Protein AF-S9SGA0-F1 (afdb_monomer_lite)

pLDDT: mean 76.39, std 12.86, range [42.56, 92.31]

Radius of gyration: 12.97 Å; chains: 1; bounding box: 32×25×36 Å

Sequence (95 aa):
MASTIHYQLKQLEGSTALYAYATEAGEKKGLFEVDFVEYERMCQKGQVPSIEDTVYLIRKSEHDSNFYGGIRVFFHLYKHYLQHGAYAQEYGQMA

Foldseek 3Di:
DPWDKKKAFDDDDPQKTKMWIATHPRPAIAIKIARVPVCVVCVVVVNNDDVLVGIHGVDDDPPDPNNVSSSVVVVVQNVVCVVPVDGDGIDDDDD

Organism: NCBI:txid1117108

Structure (mmCIF, N/CA/C/O backbone):
data_AF-S9SGA0-F1
#
_entry.id   AF-S9SGA0-F1
#
loop_
_atom_site.group_PDB
_atom_site.id
_atom_site.type_symbol
_atom_site.label_atom_id
_atom_site.label_alt_id
_atom_site.label_comp_id
_atom_site.label_asym_id
_atom_site.label_entity_id
_atom_site.label_seq_id
_atom_site.pdbx_PDB_ins_code
_atom_site.Cartn_x
_atom_site.Cartn_y
_atom_site.Cartn_z
_atom_site.occupancy
_atom_site.B_iso_or_equiv
_atom_site.auth_seq_id
_atom_site.auth_comp_id
_atom_site.auth_asym_id
_atom_site.auth_atom_id
_atom_site.pdbx_PDB_model_num
ATOM 1 N N . MET A 1 1 ? 4.807 14.413 -17.696 1.00 42.56 1 MET A N 1
ATOM 2 C CA . MET A 1 1 ? 4.357 13.079 -18.150 1.00 42.56 1 MET A CA 1
ATOM 3 C C . MET A 1 1 ? 3.914 12.301 -16.924 1.00 42.56 1 MET A C 1
ATOM 5 O O . MET A 1 1 ? 4.639 12.313 -15.939 1.00 42.56 1 MET A O 1
ATOM 9 N N . ALA A 1 2 ? 2.713 11.721 -16.923 1.00 51.34 2 ALA A N 1
ATOM 10 C CA . ALA A 1 2 ? 2.261 10.895 -15.807 1.00 51.34 2 ALA A CA 1
ATOM 11 C C . ALA A 1 2 ? 3.016 9.562 -15.867 1.00 51.34 2 ALA A C 1
ATOM 13 O O . ALA A 1 2 ? 2.767 8.777 -16.776 1.00 51.34 2 ALA A O 1
ATOM 14 N N . SER A 1 3 ? 3.973 9.321 -14.965 1.00 59.19 3 SER A N 1
ATOM 15 C CA . SER A 1 3 ? 4.647 8.019 -14.939 1.00 59.19 3 SER A CA 1
ATOM 16 C C . SER A 1 3 ? 3.615 6.938 -14.631 1.00 59.19 3 SER A C 1
ATOM 18 O O . SER A 1 3 ? 2.922 7.033 -13.613 1.00 59.19 3 SER A O 1
ATOM 20 N N . THR A 1 4 ? 3.519 5.933 -15.495 1.00 75.50 4 THR A N 1
ATOM 21 C CA . THR A 1 4 ? 2.686 4.755 -15.263 1.00 75.50 4 THR A CA 1
ATOM 22 C C . THR A 1 4 ? 3.270 3.970 -14.093 1.00 75.50 4 THR A C 1
ATOM 24 O O . THR A 1 4 ? 4.455 3.624 -14.095 1.00 75.50 4 THR A O 1
ATOM 27 N N . ILE A 1 5 ? 2.452 3.758 -13.064 1.00 78.31 5 ILE A N 1
ATOM 28 C CA . ILE A 1 5 ? 2.781 2.909 -11.919 1.00 78.31 5 ILE A CA 1
ATOM 29 C C . ILE A 1 5 ? 2.213 1.514 -12.169 1.00 78.31 5 ILE A C 1
ATOM 31 O O . ILE A 1 5 ? 1.115 1.386 -12.707 1.00 78.31 5 ILE A O 1
ATOM 35 N N . HIS A 1 6 ? 2.956 0.492 -11.767 1.00 85.38 6 HIS A N 1
ATOM 36 C CA . HIS A 1 6 ? 2.532 -0.901 -11.821 1.00 85.38 6 HIS A CA 1
ATOM 37 C C . HIS A 1 6 ? 2.761 -1.540 -10.461 1.00 85.38 6 HIS A C 1
ATOM 39 O O . HIS A 1 6 ? 3.784 -1.263 -9.830 1.00 85.38 6 HIS A O 1
ATOM 45 N N . TYR A 1 7 ? 1.851 -2.397 -10.014 1.00 87.56 7 TYR A N 1
ATOM 46 C CA . TYR A 1 7 ? 2.054 -3.158 -8.787 1.00 87.56 7 TYR A CA 1
ATOM 47 C C . TYR A 1 7 ? 1.300 -4.480 -8.785 1.00 87.56 7 TYR A C 1
ATOM 49 O O . TYR A 1 7 ? 0.306 -4.647 -9.489 1.00 87.56 7 TYR A O 1
ATOM 57 N N . GLN A 1 8 ? 1.764 -5.392 -7.937 1.00 90.12 8 GLN A N 1
ATOM 58 C CA . GLN A 1 8 ? 1.130 -6.672 -7.672 1.00 90.12 8 GLN A CA 1
ATOM 59 C C . GLN A 1 8 ? 1.309 -7.041 -6.199 1.00 90.12 8 GLN A C 1
ATOM 61 O O . GLN A 1 8 ? 2.431 -7.015 -5.682 1.00 90.12 8 GLN A O 1
ATOM 66 N N . LEU A 1 9 ? 0.215 -7.420 -5.543 1.00 91.75 9 LEU A N 1
ATOM 67 C CA . LEU A 1 9 ? 0.232 -8.031 -4.222 1.00 91.75 9 LEU A CA 1
ATOM 68 C C . LEU A 1 9 ? 0.925 -9.394 -4.320 1.00 91.75 9 LEU A C 1
ATOM 70 O O . LEU A 1 9 ? 0.520 -10.261 -5.093 1.00 91.75 9 LEU A O 1
ATOM 74 N N . LYS A 1 10 ? 2.001 -9.576 -3.558 1.00 92.06 10 LYS A N 1
ATOM 75 C CA . LYS A 1 10 ? 2.760 -10.832 -3.509 1.00 92.06 10 LYS A CA 1
ATOM 76 C C . LYS A 1 10 ? 2.338 -11.700 -2.339 1.00 92.06 10 LYS A C 1
ATOM 78 O O . LYS A 1 10 ? 2.286 -12.917 -2.481 1.00 92.06 10 LYS A O 1
ATOM 83 N N . GLN A 1 11 ? 2.052 -11.075 -1.202 1.00 92.31 11 GLN A N 1
ATOM 84 C CA . GLN A 1 11 ? 1.769 -11.779 0.039 1.00 92.31 11 GLN A CA 1
ATOM 85 C C . GLN A 1 11 ? 0.893 -10.916 0.945 1.00 92.31 11 GLN A C 1
ATOM 87 O O . GLN A 1 11 ? 1.045 -9.695 0.975 1.00 92.31 11 GLN A O 1
ATOM 92 N N . LEU A 1 12 ? -0.020 -11.561 1.669 1.00 92.00 12 LEU A N 1
ATOM 93 C CA . LEU A 1 12 ? -0.856 -10.949 2.697 1.00 92.00 12 LEU A CA 1
ATOM 94 C C . LEU A 1 12 ? -0.773 -11.822 3.952 1.00 92.00 12 LEU A C 1
ATOM 96 O O . LEU A 1 12 ? -1.239 -12.961 3.943 1.00 92.00 12 LEU A O 1
ATOM 100 N N . GLU A 1 13 ? -0.173 -11.291 5.014 1.00 89.69 13 GLU A N 1
ATOM 101 C CA . GLU A 1 13 ? -0.033 -11.956 6.310 1.00 89.69 13 GLU A CA 1
ATOM 102 C C . GLU A 1 13 ? -0.770 -11.159 7.380 1.00 89.69 13 GLU A C 1
ATOM 104 O O . GLU A 1 13 ? -0.301 -10.126 7.857 1.00 89.69 13 GLU A O 1
ATOM 109 N N . GLY A 1 14 ? -1.961 -11.629 7.755 1.00 88.75 14 GLY A N 1
ATOM 110 C CA . GLY A 1 14 ? -2.822 -10.884 8.670 1.00 88.75 14 GLY A CA 1
ATOM 111 C C . GLY A 1 14 ? -3.206 -9.530 8.072 1.00 88.75 14 GLY A C 1
ATOM 112 O O . GLY A 1 14 ? -3.921 -9.480 7.073 1.00 88.75 14 GLY A O 1
ATOM 113 N N . SER A 1 15 ? -2.744 -8.446 8.695 1.00 85.69 15 SER A N 1
ATOM 114 C CA . SER A 1 15 ? -2.958 -7.073 8.230 1.00 85.69 15 SER A CA 1
ATOM 115 C C . SER A 1 15 ? -1.827 -6.531 7.355 1.00 85.69 15 SER A C 1
ATOM 117 O O . SER A 1 15 ? -2.015 -5.479 6.753 1.00 85.69 15 SER A O 1
ATOM 119 N N . THR A 1 16 ? -0.703 -7.236 7.216 1.00 88.12 16 THR A N 1
ATOM 120 C CA . THR A 1 16 ? 0.461 -6.766 6.451 1.00 88.12 16 THR A CA 1
ATOM 121 C C . THR A 1 16 ? 0.423 -7.273 5.016 1.00 88.12 16 THR A C 1
ATOM 123 O O . THR A 1 16 ? 0.306 -8.474 4.772 1.00 88.12 16 THR A O 1
ATOM 126 N N . ALA A 1 17 ? 0.573 -6.367 4.053 1.00 89.56 17 ALA A N 1
ATOM 127 C CA . ALA A 1 17 ? 0.588 -6.667 2.629 1.00 89.56 17 ALA A CA 1
ATOM 128 C C . ALA A 1 17 ? 1.940 -6.309 1.996 1.00 89.56 17 ALA A C 1
ATOM 130 O O . ALA A 1 17 ? 2.383 -5.162 2.061 1.00 89.56 17 ALA A O 1
ATOM 131 N N . LEU A 1 18 ? 2.561 -7.285 1.332 1.00 89.56 18 LEU A N 1
ATOM 132 C CA . LEU A 1 18 ? 3.795 -7.127 0.566 1.00 89.56 18 LEU A CA 1
ATOM 133 C C . LEU A 1 18 ? 3.469 -6.938 -0.916 1.00 89.56 18 LEU A C 1
ATOM 135 O O . LEU A 1 18 ? 2.875 -7.812 -1.553 1.00 89.56 18 LEU A O 1
ATOM 139 N N . TYR A 1 19 ? 3.932 -5.835 -1.488 1.00 88.19 19 TYR A N 1
ATOM 140 C CA . TYR A 1 19 ? 3.746 -5.496 -2.891 1.00 88.19 19 TYR A CA 1
ATOM 141 C C . TYR A 1 19 ? 5.066 -5.479 -3.641 1.00 88.19 19 TYR A C 1
ATOM 143 O O . TYR A 1 19 ? 6.052 -4.902 -3.184 1.00 88.19 19 TYR A O 1
ATOM 151 N N . ALA A 1 20 ? 5.050 -6.032 -4.851 1.00 87.81 20 ALA A N 1
ATOM 152 C CA . ALA A 1 20 ? 6.024 -5.677 -5.868 1.00 87.81 20 ALA A CA 1
ATOM 153 C C . ALA A 1 20 ? 5.498 -4.501 -6.678 1.00 87.81 20 ALA A C 1
ATOM 155 O O . ALA A 1 20 ? 4.313 -4.459 -7.003 1.00 87.81 20 ALA A O 1
ATOM 156 N N . TYR A 1 21 ? 6.375 -3.573 -7.039 1.00 84.69 21 TYR A N 1
ATOM 157 C CA . TYR A 1 21 ? 6.014 -2.452 -7.894 1.00 84.69 21 TYR A CA 1
ATOM 158 C C . TYR A 1 21 ? 7.063 -2.175 -8.951 1.00 84.69 21 TYR A C 1
ATOM 160 O O . TYR A 1 21 ? 8.231 -2.542 -8.806 1.00 84.69 21 TYR A O 1
ATOM 168 N N . ALA A 1 22 ? 6.617 -1.494 -10.002 1.00 82.56 22 ALA A N 1
ATOM 169 C CA . ALA A 1 22 ? 7.485 -0.880 -10.978 1.00 82.56 22 ALA A CA 1
ATOM 170 C C . ALA A 1 22 ? 7.002 0.522 -11.370 1.00 82.56 22 ALA A C 1
ATOM 172 O O . ALA A 1 22 ? 5.798 0.775 -11.448 1.00 82.56 22 ALA A O 1
ATOM 173 N N . THR A 1 23 ? 7.933 1.433 -11.649 1.00 74.38 23 THR A N 1
ATOM 174 C CA . THR A 1 23 ? 7.621 2.758 -12.209 1.00 74.38 23 THR A CA 1
ATOM 175 C C . THR A 1 23 ? 8.407 2.989 -13.489 1.00 74.38 23 THR A C 1
ATOM 177 O O . THR A 1 23 ? 9.583 2.646 -13.519 1.00 74.38 23 THR A O 1
ATOM 180 N N . GLU A 1 24 ? 7.761 3.595 -14.495 1.00 68.38 24 GLU A N 1
ATOM 181 C CA . GLU A 1 24 ? 8.346 3.939 -15.809 1.00 68.38 24 GLU A CA 1
ATOM 182 C C . GLU A 1 24 ? 8.831 2.709 -16.582 1.00 68.38 24 GLU A C 1
ATOM 184 O O . GLU A 1 24 ? 9.929 2.232 -16.356 1.00 68.38 24 GLU A O 1
ATOM 189 N N . ALA A 1 25 ? 7.991 2.162 -17.471 1.00 62.28 25 ALA A N 1
ATOM 190 C CA . ALA A 1 25 ? 8.335 1.077 -18.408 1.00 62.28 25 ALA A CA 1
ATOM 191 C C . ALA A 1 25 ? 9.128 -0.123 -17.821 1.00 62.28 25 ALA A C 1
ATOM 193 O O . ALA A 1 25 ? 9.797 -0.841 -18.557 1.00 62.28 25 ALA A O 1
ATOM 194 N N . GLY A 1 26 ? 9.050 -0.363 -16.505 1.00 58.28 26 GLY A N 1
ATOM 195 C CA . GLY A 1 26 ? 9.798 -1.415 -15.811 1.00 58.28 26 GLY A CA 1
ATOM 196 C C . GLY A 1 26 ? 11.221 -1.051 -15.360 1.00 58.28 26 GLY A C 1
ATOM 197 O O . GLY A 1 26 ? 11.904 -1.935 -14.848 1.00 58.28 26 GLY A O 1
ATOM 198 N N . GLU A 1 27 ? 11.670 0.198 -15.512 1.00 60.84 27 GLU A N 1
ATOM 199 C CA . GLU A 1 27 ? 13.043 0.636 -15.205 1.00 60.84 27 GLU A CA 1
ATOM 200 C C . GLU A 1 27 ? 13.367 0.619 -13.708 1.00 60.84 27 GLU A C 1
ATOM 202 O O . GLU A 1 27 ? 14.483 0.292 -13.309 1.00 60.84 27 GLU A O 1
ATOM 207 N N . LYS A 1 28 ? 12.386 0.934 -12.863 1.00 67.25 28 LYS A N 1
ATOM 208 C CA . LYS A 1 28 ? 12.529 0.902 -11.404 1.00 67.25 28 LYS A CA 1
ATOM 209 C C . LYS A 1 28 ? 11.624 -0.174 -10.858 1.00 67.25 28 LYS A C 1
ATOM 211 O O . LYS A 1 28 ? 10.424 -0.108 -11.108 1.00 67.25 28 LYS A O 1
ATOM 216 N N . LYS A 1 29 ? 12.182 -1.152 -10.145 1.00 76.38 29 LYS A N 1
ATOM 217 C CA . LYS A 1 29 ? 11.448 -2.271 -9.542 1.00 76.38 29 LYS A CA 1
ATOM 218 C C . LYS A 1 29 ? 11.812 -2.372 -8.068 1.00 76.38 29 LYS A C 1
ATOM 220 O O . LYS A 1 29 ? 12.981 -2.264 -7.709 1.00 76.38 29 LYS A O 1
ATOM 225 N N . GLY A 1 30 ? 10.820 -2.613 -7.224 1.00 78.94 30 GLY A N 1
ATOM 226 C CA . GLY A 1 30 ? 11.043 -2.740 -5.792 1.00 78.94 30 GLY A CA 1
ATOM 227 C C . GLY A 1 30 ? 9.972 -3.562 -5.102 1.00 78.94 30 GLY A C 1
ATOM 228 O O . GLY A 1 30 ? 8.966 -3.948 -5.701 1.00 78.94 30 GLY A O 1
ATOM 229 N N . LEU A 1 31 ? 10.216 -3.816 -3.821 1.00 82.69 31 LEU A N 1
ATOM 230 C CA . LEU A 1 31 ? 9.256 -4.410 -2.905 1.00 82.69 31 LEU A CA 1
ATOM 231 C C . LEU A 1 31 ? 8.972 -3.421 -1.774 1.00 82.69 31 LEU A C 1
ATOM 233 O O . LEU A 1 31 ? 9.884 -2.727 -1.315 1.00 82.69 31 LEU A O 1
ATOM 237 N N . PHE A 1 32 ? 7.725 -3.359 -1.326 1.00 80.19 32 PHE A N 1
ATOM 238 C CA . PHE A 1 32 ? 7.348 -2.586 -0.148 1.00 80.19 32 PHE A CA 1
ATOM 239 C C . PHE A 1 32 ? 6.224 -3.267 0.616 1.00 80.19 32 PHE A C 1
ATOM 241 O O . PHE A 1 32 ? 5.377 -3.934 0.022 1.00 80.19 32 PHE A O 1
ATOM 248 N N . GLU A 1 33 ? 6.232 -3.079 1.927 1.00 84.62 33 GLU A N 1
ATOM 249 C CA . GLU A 1 33 ? 5.226 -3.601 2.839 1.00 84.62 33 GLU A CA 1
ATOM 250 C C . GLU A 1 33 ? 4.386 -2.461 3.404 1.00 84.62 33 GLU A C 1
ATOM 252 O O . GLU A 1 33 ? 4.883 -1.360 3.671 1.00 84.62 33 GLU A O 1
ATOM 257 N N . VAL A 1 34 ? 3.096 -2.732 3.569 1.00 84.62 34 VAL A N 1
ATOM 258 C CA . VAL A 1 34 ? 2.125 -1.800 4.143 1.00 84.62 34 VAL A CA 1
ATOM 259 C C . VAL A 1 34 ? 1.177 -2.526 5.078 1.00 84.62 34 VAL A C 1
ATOM 261 O O . VAL A 1 34 ? 0.786 -3.661 4.814 1.00 84.62 34 VAL A O 1
ATOM 264 N N . ASP A 1 35 ? 0.756 -1.832 6.128 1.00 87.06 35 ASP A N 1
ATOM 265 C CA . ASP A 1 35 ? -0.349 -2.244 6.987 1.00 87.06 35 ASP A CA 1
ATOM 266 C C . ASP A 1 35 ? -1.334 -1.073 7.109 1.00 87.06 35 ASP A C 1
ATOM 268 O O . ASP A 1 35 ? -1.131 -0.127 7.875 1.00 87.06 35 ASP A O 1
ATOM 272 N N . PHE A 1 36 ? -2.397 -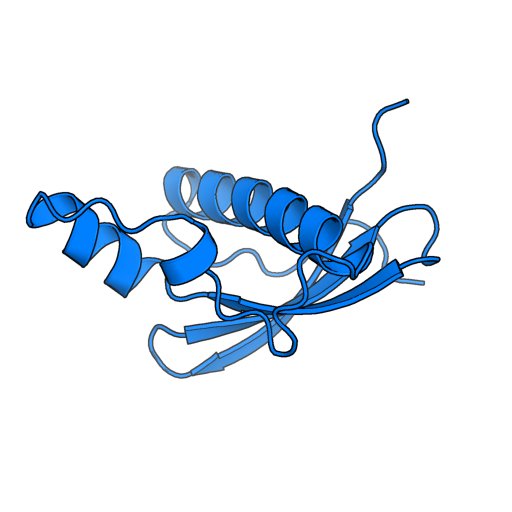1.107 6.300 1.00 85.88 36 PHE A N 1
ATOM 273 C CA . PHE A 1 36 ? -3.428 -0.070 6.325 1.00 85.88 36 PHE A CA 1
ATOM 274 C C . PHE A 1 36 ? -4.317 -0.159 7.565 1.00 85.88 36 PHE A C 1
ATOM 276 O O . PHE A 1 36 ? -4.839 0.864 8.000 1.00 85.88 36 PHE A O 1
ATOM 283 N N . VAL A 1 37 ? -4.454 -1.342 8.170 1.00 86.50 37 VAL A N 1
ATOM 284 C CA . VAL A 1 37 ? -5.260 -1.529 9.383 1.00 86.50 37 VAL A CA 1
ATOM 285 C C . VAL A 1 37 ? -4.585 -0.840 10.565 1.00 86.50 37 VAL A C 1
ATOM 287 O O . VAL A 1 37 ? -5.235 -0.113 11.322 1.00 86.50 37 VAL A O 1
ATOM 290 N N . GLU A 1 38 ? -3.276 -1.036 10.724 1.00 83.50 38 GLU A N 1
ATOM 291 C CA . GLU A 1 38 ? -2.506 -0.349 11.756 1.00 83.50 38 GLU A CA 1
ATOM 292 C C . GLU A 1 38 ? -2.426 1.155 11.472 1.00 83.50 38 GLU A C 1
ATOM 294 O O . GLU A 1 38 ? -2.612 1.949 12.393 1.00 83.50 38 GLU A O 1
ATOM 299 N N . TYR A 1 39 ? -2.270 1.568 10.207 1.00 80.06 39 TYR A N 1
ATOM 300 C CA . TYR A 1 39 ? -2.308 2.988 9.839 1.00 80.06 39 TYR A CA 1
ATOM 301 C C . TYR A 1 39 ? -3.615 3.671 10.263 1.00 80.06 39 TYR A C 1
ATOM 303 O O . TYR A 1 39 ? -3.588 4.697 10.944 1.00 80.06 39 TYR A O 1
ATOM 311 N N . GLU A 1 40 ? -4.769 3.085 9.930 1.00 81.75 40 GLU A N 1
ATOM 312 C CA . GLU A 1 40 ? -6.074 3.617 10.335 1.00 81.75 40 GLU A CA 1
ATOM 313 C C . GLU A 1 40 ? -6.218 3.664 11.858 1.00 81.75 40 GLU A C 1
ATOM 315 O O . GLU A 1 40 ? -6.702 4.657 12.409 1.00 81.75 40 GLU A O 1
ATOM 320 N N . ARG A 1 41 ? -5.748 2.625 12.559 1.00 84.31 41 ARG A N 1
ATOM 321 C CA . ARG A 1 41 ? -5.744 2.580 14.025 1.00 84.31 41 ARG A CA 1
ATOM 322 C C . ARG A 1 41 ? -4.902 3.708 14.624 1.00 84.31 41 ARG A C 1
ATOM 324 O O . ARG A 1 41 ? -5.317 4.301 15.621 1.00 84.31 41 ARG A O 1
ATOM 331 N N . MET A 1 42 ? -3.736 4.009 14.057 1.00 80.94 42 MET A N 1
ATOM 332 C CA . MET A 1 42 ? -2.888 5.118 14.505 1.00 80.94 42 MET A CA 1
ATOM 333 C C . MET A 1 42 ? -3.570 6.468 14.249 1.00 80.94 42 MET A C 1
ATOM 335 O O . MET A 1 42 ? -3.685 7.279 15.173 1.00 80.94 42 MET A O 1
ATOM 339 N N . CYS A 1 43 ? -4.136 6.670 13.053 1.00 81.12 43 CYS A N 1
ATOM 340 C CA . CYS A 1 43 ? -4.895 7.878 12.722 1.00 81.12 43 CYS A CA 1
ATOM 341 C C . CYS A 1 43 ? -6.070 8.111 13.687 1.00 81.12 43 CYS A C 1
ATOM 343 O O . CYS A 1 43 ? -6.256 9.230 14.167 1.00 81.12 43 CYS A O 1
ATOM 345 N N . GLN A 1 44 ? -6.823 7.064 14.039 1.00 84.19 44 GLN A N 1
ATOM 346 C CA . GLN A 1 44 ? -7.921 7.139 15.015 1.00 84.19 44 GLN A CA 1
ATOM 347 C C . GLN A 1 44 ? -7.451 7.536 16.423 1.00 84.19 44 GLN A C 1
ATOM 349 O O . GLN A 1 44 ? -8.199 8.162 17.171 1.00 84.19 44 GLN A O 1
ATOM 354 N N . LYS A 1 45 ? -6.205 7.211 16.787 1.00 84.25 45 LYS A N 1
ATOM 355 C CA . LYS A 1 45 ? -5.579 7.605 18.060 1.00 84.25 45 LYS A CA 1
ATOM 356 C C . LYS A 1 45 ? -5.001 9.027 18.037 1.00 84.25 45 LYS A C 1
ATOM 358 O O . LYS A 1 45 ? -4.376 9.436 19.012 1.00 84.25 45 LYS A O 1
ATOM 363 N N . GLY A 1 46 ? -5.164 9.773 16.939 1.00 78.12 46 GLY A N 1
ATOM 364 C CA . GLY A 1 46 ? -4.561 11.098 16.751 1.00 78.12 46 GLY A CA 1
ATOM 365 C C . GLY A 1 46 ? -3.046 11.059 16.520 1.00 78.12 46 GLY A C 1
ATOM 366 O O . GLY A 1 46 ? -2.398 12.102 16.486 1.00 78.12 46 GLY A O 1
ATOM 367 N N . GLN A 1 47 ? -2.478 9.866 16.348 1.00 74.19 47 GLN A N 1
ATOM 368 C CA . GLN A 1 47 ? -1.089 9.657 15.972 1.00 74.19 47 GLN A CA 1
ATOM 369 C C . GLN A 1 47 ? -1.089 9.535 14.456 1.00 74.19 47 GLN A C 1
ATOM 371 O O . GLN A 1 47 ? -1.311 8.452 13.946 1.00 74.19 47 GLN A O 1
ATOM 376 N N . VAL A 1 48 ? -0.951 10.635 13.717 1.00 67.50 48 VAL A N 1
ATOM 377 C CA . VAL A 1 48 ? -0.817 10.562 12.255 1.00 67.50 48 VAL A CA 1
ATOM 378 C C . VAL A 1 48 ? 0.641 10.192 11.969 1.00 67.50 48 VAL A C 1
ATOM 380 O O . VAL A 1 48 ? 1.485 11.089 12.050 1.00 67.50 48 VAL A O 1
ATOM 383 N N . PRO A 1 49 ? 0.988 8.908 11.724 1.00 66.94 49 PRO A N 1
ATOM 384 C CA . PRO A 1 49 ? 2.368 8.566 11.425 1.00 66.94 49 PRO A CA 1
ATOM 385 C C . PRO A 1 49 ? 2.778 9.261 10.131 1.00 66.94 49 PRO A C 1
ATOM 387 O O . PRO A 1 49 ? 1.954 9.485 9.233 1.00 66.94 49 PRO A O 1
ATOM 390 N N . SER A 1 50 ? 4.063 9.596 10.022 1.00 69.69 50 SER A N 1
ATOM 391 C CA . SER A 1 50 ? 4.578 9.999 8.724 1.00 69.69 50 SER A CA 1
ATOM 392 C C . SER A 1 50 ? 4.388 8.833 7.746 1.00 69.69 50 SER A C 1
ATOM 394 O O . SER A 1 50 ? 4.370 7.657 8.125 1.00 69.69 50 SER A O 1
ATOM 396 N N . ILE A 1 51 ? 4.217 9.135 6.461 1.00 64.44 51 ILE A N 1
ATOM 397 C CA . ILE A 1 51 ? 4.100 8.089 5.433 1.00 64.44 51 ILE A CA 1
ATOM 398 C C . ILE A 1 51 ? 5.352 7.202 5.446 1.00 64.44 51 ILE A C 1
ATOM 400 O O . ILE A 1 51 ? 5.263 5.999 5.237 1.00 64.44 51 ILE A O 1
ATOM 404 N N . GLU A 1 52 ? 6.505 7.773 5.784 1.00 60.41 52 GLU A N 1
ATOM 405 C CA . GLU A 1 52 ? 7.777 7.067 5.923 1.00 60.41 52 GLU A CA 1
ATOM 406 C C . GLU A 1 52 ? 7.790 6.087 7.103 1.00 60.41 52 GLU A C 1
ATOM 408 O O . GLU A 1 52 ? 8.479 5.069 7.039 1.00 60.41 52 GLU A O 1
ATOM 413 N N . ASP A 1 53 ? 7.005 6.349 8.149 1.00 59.81 53 ASP A N 1
ATOM 414 C CA . ASP A 1 53 ? 6.790 5.434 9.277 1.00 59.81 53 ASP A CA 1
ATOM 415 C C . ASP A 1 53 ? 5.733 4.366 8.970 1.00 59.81 53 ASP A C 1
ATOM 417 O O . ASP A 1 53 ? 5.738 3.298 9.572 1.00 59.81 53 ASP A O 1
ATOM 421 N N . THR A 1 54 ? 4.844 4.646 8.015 1.00 59.34 54 THR A N 1
ATOM 422 C CA . THR A 1 54 ? 3.726 3.769 7.633 1.00 59.34 54 THR A CA 1
ATOM 423 C C . THR A 1 54 ? 4.113 2.764 6.550 1.00 59.34 54 THR A C 1
ATOM 425 O O . THR A 1 54 ? 3.602 1.646 6.499 1.00 59.34 54 THR A O 1
ATOM 428 N N . VAL A 1 55 ? 5.008 3.168 5.649 1.00 60.72 55 VAL A N 1
ATOM 429 C CA . VAL A 1 55 ? 5.497 2.329 4.559 1.00 60.72 55 VAL A CA 1
ATOM 430 C C . VAL A 1 55 ? 6.802 1.674 4.991 1.00 60.72 55 VAL A C 1
ATOM 432 O O . VAL A 1 55 ? 7.861 2.308 5.048 1.00 60.72 55 VAL A O 1
ATOM 435 N N . TYR A 1 56 ? 6.750 0.369 5.246 1.00 59.69 56 TYR A N 1
ATOM 436 C CA . TYR A 1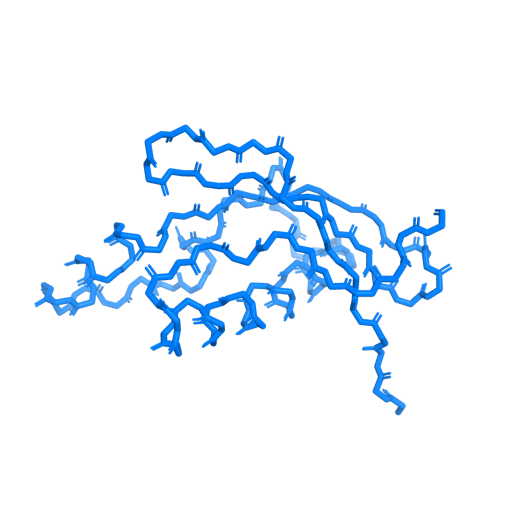 56 ? 7.943 -0.440 5.460 1.00 59.69 56 TYR A CA 1
ATOM 437 C C . TYR A 1 56 ? 8.554 -0.780 4.097 1.00 59.69 56 TYR A C 1
ATOM 439 O O . TYR A 1 56 ? 8.345 -1.839 3.509 1.00 59.69 56 TYR A O 1
ATOM 447 N N . LEU A 1 57 ? 9.312 0.166 3.540 1.00 54.53 57 LEU A N 1
ATOM 448 C CA . LEU A 1 57 ? 10.156 -0.113 2.382 1.00 54.53 57 LEU A CA 1
ATOM 449 C C . LEU A 1 57 ? 11.296 -1.036 2.826 1.00 54.53 57 LEU A C 1
ATOM 451 O O . LEU A 1 57 ? 12.121 -0.646 3.651 1.00 54.53 57 LEU A O 1
ATOM 455 N N . ILE A 1 58 ? 11.377 -2.230 2.226 1.00 54.03 58 ILE A N 1
ATOM 456 C CA . ILE A 1 58 ? 12.437 -3.234 2.463 1.00 54.03 58 ILE A CA 1
ATOM 457 C C . ILE A 1 58 ? 13.848 -2.636 2.261 1.00 54.03 58 ILE A C 1
ATOM 459 O O . ILE A 1 58 ? 14.830 -3.138 2.810 1.00 54.03 58 ILE A O 1
ATOM 463 N N . ARG A 1 59 ? 13.963 -1.510 1.539 1.00 49.62 59 ARG A N 1
ATOM 464 C CA . ARG A 1 59 ? 15.121 -0.604 1.575 1.00 49.62 59 ARG A CA 1
ATOM 465 C C . ARG A 1 59 ? 14.671 0.859 1.672 1.00 49.62 59 ARG A C 1
ATOM 467 O O . ARG A 1 59 ? 14.246 1.445 0.680 1.00 49.62 59 ARG A O 1
ATOM 474 N N . LYS A 1 60 ? 14.797 1.458 2.861 1.00 51.25 60 LYS A N 1
ATOM 475 C CA . LYS A 1 60 ? 14.660 2.907 3.084 1.00 51.25 60 LYS A CA 1
ATOM 476 C C . LYS A 1 60 ? 15.987 3.592 2.757 1.00 51.25 60 LYS A C 1
ATOM 478 O O . LYS A 1 60 ? 16.876 3.668 3.597 1.00 51.25 60 LYS A O 1
ATOM 483 N N . SER A 1 61 ? 16.149 4.058 1.527 1.00 50.62 61 SER A N 1
ATOM 484 C CA . SER A 1 61 ? 17.175 5.053 1.220 1.00 50.62 61 SER A CA 1
ATOM 485 C C . SER A 1 61 ? 16.511 6.188 0.463 1.00 50.62 61 SER A C 1
ATOM 487 O O . SER A 1 61 ? 16.004 5.978 -0.633 1.00 50.62 61 SER A O 1
ATOM 489 N N . GLU A 1 62 ? 16.513 7.386 1.042 1.00 54.50 62 GLU A N 1
ATOM 490 C CA . GLU A 1 62 ? 15.986 8.607 0.410 1.00 54.50 62 GLU A CA 1
ATOM 491 C C . GLU A 1 62 ? 16.765 8.979 -0.865 1.00 54.50 62 GLU A C 1
ATOM 493 O O . GLU A 1 62 ? 16.273 9.706 -1.725 1.00 54.50 62 GLU A O 1
ATOM 498 N N . HIS A 1 63 ? 17.981 8.442 -1.010 1.00 57.72 63 HIS A N 1
ATOM 499 C CA . HIS A 1 63 ? 18.806 8.563 -2.209 1.00 57.72 63 HIS A CA 1
ATOM 500 C C . HIS A 1 63 ? 18.481 7.507 -3.275 1.00 57.72 63 HIS A C 1
ATOM 502 O O . HIS A 1 63 ? 18.998 7.589 -4.390 1.00 57.72 63 HIS A O 1
ATOM 508 N N . ASP A 1 64 ? 17.640 6.516 -2.963 1.00 64.06 64 ASP A N 1
ATOM 509 C CA . ASP A 1 64 ? 17.196 5.525 -3.931 1.00 64.06 64 ASP A CA 1
ATOM 510 C C . ASP A 1 64 ? 15.995 6.072 -4.704 1.00 64.06 64 ASP A C 1
ATOM 512 O O . ASP A 1 64 ? 14.919 6.320 -4.167 1.00 64.06 64 ASP A O 1
ATOM 516 N N . SER A 1 65 ? 16.159 6.224 -6.013 1.00 63.25 65 SER A N 1
ATOM 517 C CA . SER A 1 65 ? 15.075 6.613 -6.915 1.00 63.25 65 SER A CA 1
ATOM 518 C C . SER A 1 65 ? 13.845 5.684 -6.859 1.00 63.25 65 SER A C 1
ATOM 520 O O . SER A 1 65 ? 12.755 6.099 -7.262 1.00 63.25 65 SER A O 1
ATOM 522 N N . ASN A 1 66 ? 13.995 4.464 -6.330 1.00 65.00 66 ASN A N 1
ATOM 523 C CA . ASN A 1 66 ? 12.905 3.539 -6.035 1.00 65.00 66 ASN A CA 1
ATOM 524 C C . ASN A 1 66 ? 12.026 4.023 -4.866 1.00 65.00 66 ASN A C 1
ATOM 526 O O . ASN A 1 66 ? 10.817 3.817 -4.906 1.00 65.00 66 ASN A O 1
ATOM 530 N N . PHE A 1 67 ? 12.574 4.738 -3.876 1.00 68.12 67 PHE A N 1
ATOM 531 C CA . PHE A 1 67 ? 11.838 5.253 -2.710 1.00 68.12 67 PHE A CA 1
ATOM 532 C C . PHE A 1 67 ? 10.622 6.096 -3.118 1.00 68.12 67 PHE A C 1
ATOM 534 O O . PHE A 1 67 ? 9.487 5.802 -2.739 1.00 68.12 67 PHE A O 1
ATOM 541 N N . TYR A 1 68 ? 10.831 7.080 -3.997 1.00 72.56 68 TYR A N 1
ATOM 542 C CA . TYR A 1 68 ? 9.747 7.909 -4.530 1.00 72.56 68 TYR A CA 1
ATOM 543 C C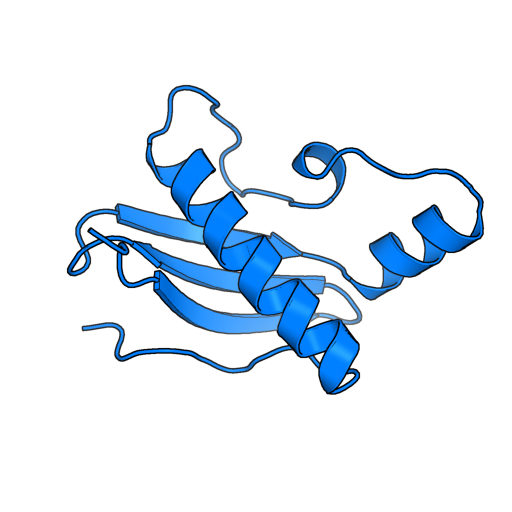 . TYR A 1 68 ? 8.763 7.119 -5.405 1.00 72.56 68 TYR A C 1
ATOM 545 O O . TYR A 1 68 ? 7.578 7.455 -5.463 1.00 72.56 68 TYR A O 1
ATOM 553 N N . GLY A 1 69 ? 9.226 6.056 -6.069 1.00 74.06 69 GLY A N 1
ATOM 554 C CA . GLY A 1 69 ? 8.359 5.127 -6.791 1.00 74.06 69 GLY A CA 1
ATOM 555 C C . GLY A 1 69 ? 7.417 4.376 -5.847 1.00 74.06 69 GLY A C 1
ATOM 556 O O . GLY A 1 69 ? 6.208 4.359 -6.080 1.00 74.06 69 GLY A O 1
ATOM 557 N N . GLY A 1 70 ? 7.948 3.849 -4.742 1.00 75.62 70 GLY A N 1
ATOM 558 C CA . GLY A 1 70 ? 7.178 3.168 -3.701 1.00 75.62 70 GLY A CA 1
ATOM 559 C C . GLY A 1 70 ? 6.130 4.075 -3.051 1.00 75.62 70 GLY A C 1
ATOM 560 O O . GLY A 1 70 ? 4.973 3.679 -2.932 1.00 75.62 70 GLY A O 1
ATOM 561 N N . ILE A 1 71 ? 6.482 5.327 -2.734 1.00 78.19 71 ILE A N 1
ATOM 562 C CA . ILE A 1 71 ? 5.536 6.313 -2.173 1.00 78.19 71 ILE A CA 1
ATOM 563 C C . ILE A 1 71 ? 4.355 6.566 -3.119 1.00 78.19 71 ILE A C 1
ATOM 565 O O . ILE A 1 71 ? 3.201 6.632 -2.693 1.00 78.19 7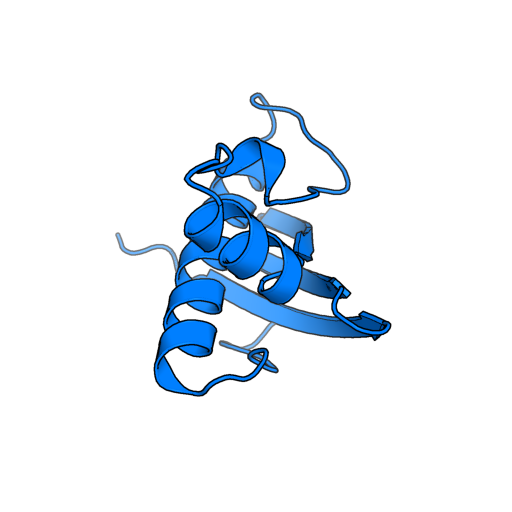1 ILE A O 1
ATOM 569 N N . ARG A 1 72 ? 4.608 6.692 -4.426 1.00 78.88 72 ARG A N 1
ATOM 570 C CA . ARG A 1 72 ? 3.528 6.910 -5.402 1.00 78.88 72 ARG A CA 1
ATOM 571 C C . ARG A 1 72 ? 2.574 5.724 -5.481 1.00 78.88 72 ARG A C 1
ATOM 573 O O . ARG A 1 72 ? 1.366 5.924 -5.606 1.00 78.88 72 ARG A O 1
ATOM 580 N N . VAL A 1 73 ? 3.109 4.510 -5.409 1.00 80.69 73 VAL A N 1
ATOM 581 C CA . VAL A 1 73 ? 2.307 3.283 -5.405 1.00 80.69 73 VAL A CA 1
ATOM 582 C C . VAL A 1 73 ? 1.509 3.177 -4.105 1.00 80.69 73 VAL A C 1
ATOM 584 O O . VAL A 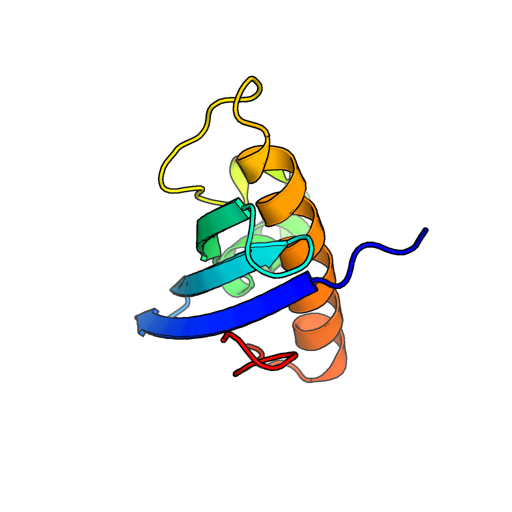1 73 ? 0.316 2.888 -4.162 1.00 80.69 73 VAL A O 1
ATOM 587 N N . PHE A 1 74 ? 2.111 3.512 -2.959 1.00 84.12 74 PHE A N 1
ATOM 588 C CA . PHE A 1 74 ? 1.427 3.565 -1.665 1.00 84.12 74 PHE A CA 1
ATOM 589 C C . PHE A 1 74 ? 0.158 4.419 -1.713 1.00 84.12 74 PHE A C 1
ATOM 591 O O . PHE A 1 74 ? -0.910 3.939 -1.345 1.00 84.12 74 PHE A O 1
ATOM 598 N N . PHE A 1 75 ? 0.234 5.655 -2.217 1.00 83.94 75 PHE A N 1
ATOM 599 C CA . PHE A 1 75 ? -0.948 6.521 -2.296 1.00 83.94 75 PHE A CA 1
ATOM 600 C C . PHE A 1 75 ? -2.053 5.940 -3.178 1.00 83.94 75 PHE A C 1
ATOM 602 O O . PHE A 1 75 ? -3.238 6.118 -2.890 1.00 83.94 75 PHE A O 1
ATOM 609 N N . HIS A 1 76 ? -1.678 5.243 -4.251 1.00 85.88 7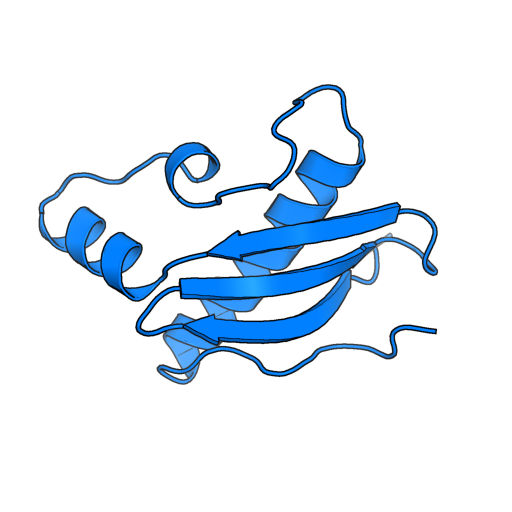6 HIS A N 1
ATOM 610 C CA . HIS A 1 76 ? -2.649 4.590 -5.117 1.00 85.88 76 HIS A CA 1
ATOM 611 C C . HIS A 1 76 ? -3.343 3.424 -4.403 1.00 85.88 76 HIS A C 1
ATOM 613 O O . HIS A 1 76 ? -4.571 3.333 -4.431 1.00 85.88 76 HIS A O 1
ATOM 619 N N . LEU A 1 77 ? -2.573 2.584 -3.707 1.00 87.44 77 LEU A N 1
ATOM 620 C CA . LEU A 1 77 ? -3.104 1.489 -2.900 1.00 87.44 77 LEU A CA 1
ATOM 621 C C . LEU A 1 77 ? -3.987 1.983 -1.758 1.00 87.44 77 LEU A C 1
ATOM 623 O O . LEU A 1 77 ? -5.067 1.442 -1.552 1.00 87.44 77 LEU A O 1
ATOM 627 N N . TYR A 1 78 ? -3.557 3.019 -1.038 1.00 86.81 78 TYR A N 1
ATOM 628 C CA . TYR A 1 78 ? -4.317 3.546 0.088 1.00 86.81 78 TYR A CA 1
ATOM 629 C C . TYR A 1 78 ? -5.643 4.151 -0.373 1.00 86.81 78 TYR A C 1
ATOM 631 O O . TYR A 1 78 ? -6.685 3.906 0.228 1.00 86.81 78 TYR A O 1
ATOM 639 N N . LYS A 1 79 ? -5.644 4.864 -1.508 1.00 87.44 79 LYS A N 1
ATOM 640 C CA . LYS A 1 79 ? -6.887 5.338 -2.126 1.00 87.44 79 LYS A CA 1
ATOM 641 C C . LYS A 1 79 ? -7.827 4.177 -2.461 1.00 87.44 79 LYS A C 1
ATOM 643 O O . LYS A 1 79 ? -9.015 4.279 -2.172 1.00 87.44 79 LYS A O 1
ATOM 648 N N . HIS A 1 80 ? -7.315 3.096 -3.051 1.00 89.19 80 HIS A N 1
ATOM 649 C CA . HIS A 1 80 ? -8.117 1.902 -3.326 1.00 89.19 80 HIS A CA 1
ATOM 650 C C . HIS A 1 80 ? -8.680 1.302 -2.031 1.00 89.19 80 HIS A C 1
ATOM 652 O O . HIS A 1 80 ? -9.873 1.021 -1.949 1.00 89.19 80 HIS A O 1
ATOM 658 N N . TYR A 1 81 ? -7.847 1.170 -1.000 1.00 87.75 81 TYR A N 1
ATOM 659 C CA . TYR A 1 81 ? -8.253 0.639 0.295 1.00 87.75 81 TYR A CA 1
ATOM 660 C C . TYR A 1 81 ? -9.377 1.471 0.930 1.00 87.75 81 TYR A C 1
ATOM 662 O O . TYR A 1 81 ? -10.389 0.910 1.331 1.00 87.75 81 TYR A O 1
ATOM 670 N N . LEU A 1 82 ? -9.285 2.804 0.908 1.00 87.25 82 LEU A N 1
ATOM 671 C CA . LEU A 1 82 ? -10.358 3.689 1.383 1.00 87.25 82 LEU A CA 1
ATOM 672 C C . LEU A 1 82 ? -11.665 3.552 0.583 1.00 87.25 82 LEU A C 1
ATOM 674 O O . LEU A 1 82 ? -12.747 3.764 1.122 1.00 87.25 82 LEU A O 1
ATOM 678 N N . GLN A 1 83 ? -11.580 3.234 -0.711 1.00 90.62 83 GLN A N 1
ATOM 679 C CA . GLN A 1 83 ? -12.747 3.103 -1.590 1.00 90.62 83 GLN A CA 1
ATOM 680 C C . GLN A 1 83 ? -13.433 1.738 -1.483 1.00 90.62 83 GLN A C 1
ATOM 682 O O . GLN A 1 83 ? -14.648 1.653 -1.660 1.00 90.62 83 GLN A O 1
ATOM 687 N N . HIS A 1 84 ? -12.664 0.680 -1.231 1.00 90.44 84 HIS A N 1
ATOM 688 C CA . HIS A 1 84 ? -13.132 -0.702 -1.332 1.00 90.44 84 HIS A CA 1
ATOM 689 C C . HIS A 1 84 ? -13.064 -1.483 -0.013 1.00 90.44 84 HIS A C 1
ATOM 691 O O . HIS A 1 84 ? -13.630 -2.570 0.067 1.00 90.44 84 HIS A O 1
ATOM 697 N N . GLY A 1 85 ? -12.384 -0.960 1.010 1.00 88.44 85 GLY A N 1
ATOM 698 C CA . GLY A 1 85 ? -12.154 -1.646 2.286 1.00 88.44 85 GLY A CA 1
ATOM 699 C C . GLY A 1 85 ? -11.282 -2.900 2.162 1.00 88.44 85 GLY A C 1
ATOM 700 O O . GLY A 1 85 ? -11.399 -3.807 2.982 1.00 88.44 85 GLY A O 1
ATOM 701 N N . ALA A 1 86 ? -10.464 -2.999 1.109 1.00 89.12 86 ALA A N 1
ATOM 702 C CA . ALA A 1 86 ? -9.675 -4.185 0.790 1.00 89.12 86 ALA A CA 1
ATOM 703 C C . ALA A 1 86 ? -8.340 -3.828 0.121 1.00 89.12 86 ALA A C 1
ATOM 705 O O . ALA A 1 86 ? -8.198 -2.782 -0.513 1.00 89.12 86 ALA A O 1
ATOM 706 N N . TYR A 1 87 ? -7.354 -4.718 0.252 1.00 88.06 87 TYR A N 1
ATOM 707 C CA . TYR A 1 87 ? -6.059 -4.599 -0.418 1.00 88.06 87 TYR A CA 1
ATOM 708 C C . TYR A 1 87 ? -6.195 -4.826 -1.929 1.00 88.06 87 TYR A C 1
ATOM 710 O O . TYR A 1 87 ? -6.736 -5.846 -2.370 1.00 88.06 87 TYR A O 1
ATOM 718 N N . ALA A 1 88 ? -5.668 -3.890 -2.724 1.00 89.69 88 ALA A N 1
ATOM 719 C CA . ALA A 1 88 ? -5.673 -4.010 -4.177 1.00 89.69 88 ALA A CA 1
ATOM 720 C C . ALA A 1 88 ? -4.804 -5.197 -4.619 1.00 89.69 88 ALA A C 1
ATOM 722 O O . ALA A 1 88 ? -3.697 -5.377 -4.127 1.00 89.69 88 ALA A O 1
ATOM 723 N N . GLN A 1 89 ? -5.273 -5.996 -5.574 1.00 88.88 89 GLN A N 1
ATOM 724 C CA . GLN A 1 89 ? -4.521 -7.178 -6.012 1.00 88.88 89 GLN A CA 1
ATOM 725 C C . GLN A 1 89 ? -3.418 -6.820 -7.013 1.00 88.88 89 GLN A C 1
ATOM 727 O O . GLN A 1 89 ? -2.271 -7.226 -6.851 1.00 88.88 89 GLN A O 1
ATOM 732 N N . GLU A 1 90 ? -3.736 -6.022 -8.030 1.00 87.38 90 GLU A N 1
ATOM 733 C CA . GLU A 1 90 ? -2.784 -5.613 -9.062 1.00 87.38 90 GLU A CA 1
ATOM 734 C C . GLU A 1 90 ? -3.262 -4.361 -9.803 1.00 87.38 90 GLU A C 1
ATOM 736 O O . GLU A 1 90 ? -4.444 -4.010 -9.763 1.00 87.38 90 GLU A O 1
ATOM 741 N N . TYR A 1 91 ? -2.335 -3.683 -10.480 1.00 82.25 91 TYR A N 1
ATOM 742 C CA . TYR A 1 91 ? -2.632 -2.576 -11.387 1.00 82.25 91 TYR A CA 1
ATOM 743 C C . TYR A 1 91 ? -1.544 -2.444 -12.453 1.00 82.25 91 TYR A C 1
ATOM 745 O O . TYR A 1 91 ? -0.355 -2.367 -12.134 1.00 82.25 91 TYR A O 1
ATOM 753 N N . GLY A 1 92 ? -1.970 -2.369 -13.718 1.00 77.94 92 GLY A N 1
ATOM 754 C CA . GLY A 1 92 ? -1.088 -2.344 -14.886 1.00 77.94 92 GLY A CA 1
ATOM 755 C C . GLY A 1 92 ? -0.401 -3.692 -15.158 1.00 77.94 92 GLY A C 1
ATOM 756 O O . GLY A 1 92 ? -0.264 -4.529 -14.276 1.00 77.94 92 GLY A O 1
ATOM 757 N N . GLN A 1 93 ? 0.067 -3.916 -16.390 1.00 65.19 93 GLN A N 1
ATOM 758 C CA . GLN A 1 93 ? 0.860 -5.113 -16.712 1.00 65.19 93 GLN A CA 1
ATOM 759 C C . GLN A 1 93 ? 2.297 -4.951 -16.200 1.00 65.19 93 GLN A C 1
ATOM 761 O O . GLN A 1 93 ? 3.000 -4.041 -16.636 1.00 65.19 93 GLN A O 1
ATOM 766 N N . MET A 1 94 ? 2.737 -5.821 -15.287 1.00 58.09 94 MET A N 1
ATOM 767 C CA . MET A 1 94 ? 4.160 -5.992 -14.979 1.00 58.09 94 MET A CA 1
ATOM 768 C C . MET A 1 94 ? 4.757 -6.920 -16.046 1.00 58.09 94 MET A C 1
ATOM 770 O O . MET A 1 94 ? 4.486 -8.118 -16.023 1.00 58.09 94 MET A O 1
ATOM 774 N N . ALA A 1 95 ? 5.494 -6.356 -17.007 1.00 56.88 95 ALA A N 1
ATOM 775 C CA . ALA A 1 95 ? 6.242 -7.124 -18.006 1.00 56.88 95 ALA A CA 1
ATOM 776 C C . ALA A 1 95 ? 7.515 -7.759 -17.417 1.00 56.88 95 ALA A C 1
ATOM 778 O O . ALA A 1 95 ? 8.190 -7.115 -16.563 1.00 56.88 95 ALA A O 1
#

Secondary structure (DSSP, 8-state):
--PPEEEEEEEEETTEEEEEEEETTTTEEEEEEE-HHHHHHHHHTT----HHHHEEESS--TT-HHHHHHHHHHHHHHHHHHHHSS---EES---